Protein AF-A0A7R8W5M5-F1 (afdb_monomer_lite)

Structure (mmCIF, N/CA/C/O backbone):
data_AF-A0A7R8W5M5-F1
#
_entry.id   AF-A0A7R8W5M5-F1
#
loop_
_atom_site.group_PDB
_atom_site.id
_atom_site.type_symbol
_atom_site.label_atom_id
_atom_site.label_alt_id
_atom_site.label_comp_id
_atom_site.label_asym_id
_atom_site.label_entity_id
_atom_site.label_seq_id
_atom_site.pdbx_PDB_ins_code
_atom_site.Cartn_x
_atom_site.Cartn_y
_atom_site.Cartn_z
_atom_site.occupancy
_atom_site.B_iso_or_equiv
_atom_site.auth_seq_id
_atom_site.auth_comp_id
_atom_site.auth_asym_id
_atom_site.auth_atom_id
_atom_site.pdbx_PDB_model_num
ATOM 1 N N . MET A 1 1 ? 7.226 -3.556 1.618 1.00 80.69 1 MET A N 1
ATOM 2 C CA . MET A 1 1 ? 8.377 -2.877 0.998 1.00 80.69 1 MET A CA 1
ATOM 3 C C . MET A 1 1 ? 9.351 -3.925 0.494 1.00 80.69 1 MET A C 1
ATOM 5 O O . MET A 1 1 ? 9.613 -4.889 1.215 1.00 80.69 1 MET A O 1
ATOM 9 N N . PHE A 1 2 ? 9.824 -3.774 -0.739 1.00 92.25 2 PHE A N 1
ATOM 10 C CA . PHE A 1 2 ? 10.950 -4.561 -1.235 1.00 92.25 2 PHE A CA 1
ATOM 11 C C . PHE A 1 2 ? 12.232 -4.121 -0.520 1.00 92.25 2 PHE A C 1
ATOM 13 O O . PHE A 1 2 ? 12.292 -3.023 0.024 1.00 92.25 2 PHE A O 1
ATOM 20 N N . ARG A 1 3 ? 13.241 -4.995 -0.450 1.00 93.62 3 ARG A N 1
ATOM 21 C CA . ARG A 1 3 ? 14.534 -4.632 0.161 1.00 93.62 3 ARG A CA 1
ATOM 22 C C . ARG A 1 3 ? 15.415 -3.811 -0.774 1.00 93.62 3 ARG A C 1
ATOM 24 O O . ARG A 1 3 ? 16.322 -3.143 -0.298 1.00 93.62 3 ARG A O 1
ATOM 31 N N . LYS A 1 4 ? 15.179 -3.940 -2.074 1.00 96.25 4 LYS A N 1
ATOM 32 C CA . LYS A 1 4 ? 15.939 -3.334 -3.155 1.00 96.25 4 LYS A CA 1
ATOM 33 C C . LYS A 1 4 ? 14.977 -2.607 -4.083 1.00 96.25 4 LYS A C 1
ATOM 35 O O . LYS A 1 4 ? 13.843 -3.064 -4.252 1.00 96.25 4 LYS A O 1
ATOM 40 N N . GLU A 1 5 ? 15.423 -1.505 -4.665 1.00 95.38 5 GLU A N 1
ATOM 41 C CA . GLU A 1 5 ? 14.604 -0.696 -5.572 1.00 95.38 5 GLU A CA 1
ATOM 42 C C . GLU A 1 5 ? 14.387 -1.408 -6.911 1.00 95.38 5 GLU A C 1
ATOM 44 O O . GLU A 1 5 ? 13.287 -1.368 -7.461 1.00 95.38 5 GLU A O 1
ATOM 49 N N . GLU A 1 6 ? 15.375 -2.175 -7.379 1.00 97.19 6 GLU A N 1
ATOM 50 C CA . GLU A 1 6 ? 15.286 -2.923 -8.637 1.00 97.19 6 GLU A CA 1
ATOM 51 C C . GLU A 1 6 ? 14.196 -4.004 -8.586 1.00 97.19 6 GLU A C 1
ATOM 53 O O . GLU A 1 6 ? 13.511 -4.258 -9.577 1.00 97.19 6 GLU A O 1
ATOM 58 N N . ASP A 1 7 ? 13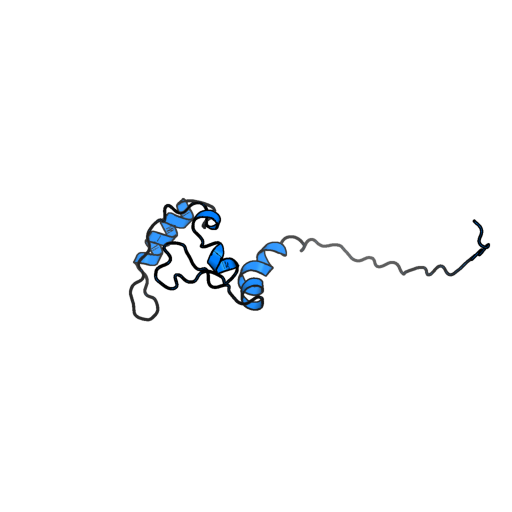.993 -4.619 -7.414 1.00 97.50 7 ASP A N 1
ATOM 59 C CA . ASP A 1 7 ? 12.919 -5.596 -7.206 1.00 97.50 7 ASP A CA 1
ATOM 60 C C . ASP A 1 7 ? 11.535 -4.931 -7.323 1.00 97.50 7 ASP A C 1
ATOM 62 O O . ASP A 1 7 ? 10.596 -5.545 -7.834 1.00 97.50 7 ASP A O 1
ATOM 66 N N . ALA A 1 8 ? 11.407 -3.679 -6.864 1.00 96.62 8 ALA A N 1
ATOM 67 C CA . ALA A 1 8 ? 10.166 -2.915 -6.953 1.00 96.62 8 ALA A CA 1
ATOM 68 C C . ALA A 1 8 ? 9.863 -2.502 -8.400 1.00 96.62 8 ALA A C 1
ATOM 70 O O . ALA A 1 8 ? 8.746 -2.720 -8.870 1.00 96.62 8 ALA A O 1
ATOM 71 N N . ASP A 1 9 ? 10.859 -1.984 -9.124 1.00 97.06 9 ASP A N 1
ATOM 72 C CA . ASP A 1 9 ? 10.729 -1.620 -10.541 1.00 97.06 9 ASP A CA 1
ATOM 73 C C . ASP A 1 9 ? 10.349 -2.834 -11.404 1.00 97.06 9 ASP A C 1
ATOM 75 O O . ASP A 1 9 ? 9.395 -2.790 -12.187 1.00 97.06 9 ASP A O 1
ATOM 79 N N . LYS A 1 10 ? 11.022 -3.972 -11.189 1.00 97.25 10 LYS A N 1
ATOM 80 C CA . LYS A 1 10 ? 10.692 -5.225 -11.876 1.00 97.25 10 LYS A CA 1
ATOM 81 C C . LYS A 1 10 ? 9.257 -5.672 -11.591 1.00 97.25 10 LYS A C 1
ATOM 83 O O . LYS A 1 10 ? 8.565 -6.111 -12.508 1.00 97.25 10 LYS A O 1
ATOM 88 N N . ALA A 1 11 ? 8.804 -5.563 -10.340 1.00 97.19 11 ALA A N 1
ATOM 89 C CA . ALA A 1 11 ? 7.446 -5.937 -9.962 1.00 97.19 11 ALA A CA 1
ATOM 90 C C . ALA A 1 11 ? 6.391 -5.042 -10.628 1.00 97.19 11 ALA A C 1
ATOM 92 O O . ALA A 1 11 ? 5.395 -5.563 -11.120 1.00 97.19 11 ALA A O 1
ATOM 93 N N . VAL A 1 12 ? 6.607 -3.724 -10.693 1.00 97.12 12 VAL A N 1
ATOM 94 C CA . VAL A 1 12 ? 5.686 -2.789 -11.367 1.00 97.12 12 VAL A CA 1
ATOM 95 C C . VAL A 1 12 ? 5.548 -3.127 -12.853 1.00 97.12 12 VAL A C 1
ATOM 97 O O . VAL A 1 12 ? 4.430 -3.216 -13.365 1.00 97.12 12 VAL A O 1
ATOM 100 N N . LYS A 1 13 ? 6.668 -3.381 -13.539 1.00 96.75 13 LYS A N 1
ATOM 101 C CA . LYS A 1 13 ? 6.673 -3.756 -14.962 1.00 96.75 13 LYS A CA 1
ATOM 102 C C . LYS A 1 13 ? 5.955 -5.084 -15.221 1.00 96.75 13 LYS A C 1
ATOM 104 O O . LYS A 1 13 ? 5.209 -5.189 -16.190 1.00 96.75 13 LYS A O 1
ATOM 109 N N . ASP A 1 14 ? 6.151 -6.085 -14.362 1.00 97.06 14 ASP A N 1
ATOM 110 C CA . ASP A 1 14 ? 5.466 -7.381 -14.484 1.00 97.06 14 ASP A CA 1
ATOM 111 C C . ASP A 1 14 ? 3.959 -7.258 -14.210 1.00 97.06 14 ASP A C 1
ATOM 113 O O . ASP A 1 14 ? 3.137 -7.754 -14.977 1.00 97.06 14 ASP A O 1
ATOM 117 N N . LEU A 1 15 ? 3.579 -6.562 -13.134 1.00 97.19 15 LEU A N 1
ATOM 118 C CA . LEU A 1 15 ? 2.190 -6.481 -12.683 1.00 97.19 15 LEU A CA 1
ATOM 119 C C . LEU A 1 15 ? 1.285 -5.724 -13.653 1.00 97.19 15 LEU A C 1
ATOM 121 O O . LEU A 1 15 ? 0.154 -6.156 -13.855 1.00 97.19 15 LEU A O 1
ATOM 125 N N . ASN A 1 16 ? 1.777 -4.664 -14.299 1.00 96.88 16 ASN A N 1
ATOM 126 C CA . ASN A 1 16 ? 0.985 -3.904 -15.274 1.00 96.88 16 ASN A CA 1
ATOM 127 C C . ASN A 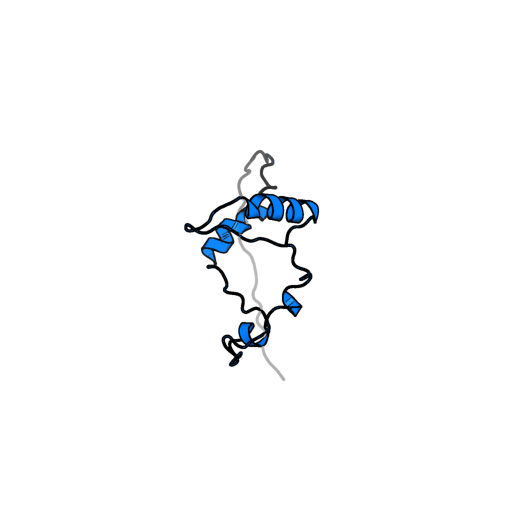1 16 ? 0.621 -4.706 -16.540 1.00 96.88 16 ASN A C 1
ATOM 129 O O . ASN A 1 16 ? -0.243 -4.286 -17.302 1.00 96.88 16 ASN A O 1
ATOM 133 N N . ASN A 1 17 ? 1.229 -5.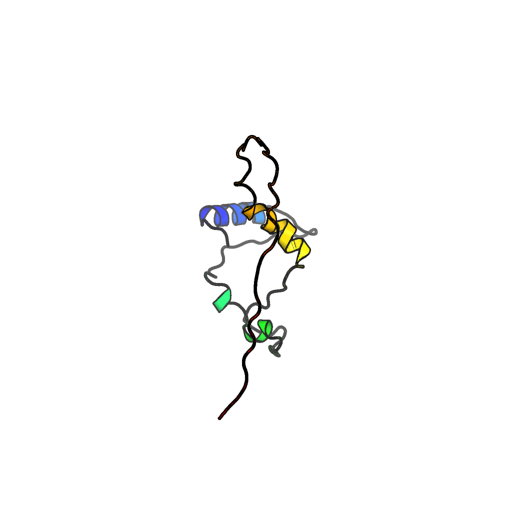878 -16.751 1.00 95.69 17 ASN A N 1
ATOM 134 C CA . ASN A 1 17 ? 0.900 -6.789 -17.851 1.00 95.69 17 ASN A CA 1
ATOM 135 C C . ASN A 1 17 ? 0.013 -7.970 -17.408 1.00 95.69 17 ASN A C 1
ATOM 137 O O . ASN A 1 17 ? -0.161 -8.937 -18.152 1.00 95.69 17 ASN A O 1
ATOM 141 N N . ARG A 1 18 ? -0.532 -7.936 -16.183 1.00 97.50 18 ARG A N 1
ATOM 142 C CA . ARG A 1 18 ? -1.259 -9.057 -15.570 1.00 97.50 18 ARG A CA 1
ATOM 143 C C . ARG A 1 18 ? -2.709 -8.712 -15.251 1.00 97.50 18 ARG A C 1
ATOM 145 O O . ARG A 1 18 ? -3.103 -7.558 -15.112 1.00 97.50 18 ARG A O 1
ATOM 152 N N . TRP A 1 19 ? -3.502 -9.767 -15.102 1.00 97.12 19 TRP A N 1
ATOM 153 C CA . TRP A 1 19 ? -4.921 -9.704 -14.771 1.00 97.12 19 TRP A CA 1
ATOM 154 C C . TRP A 1 19 ? -5.178 -10.351 -13.412 1.00 97.12 19 TRP A C 1
ATOM 156 O O . TRP A 1 19 ? -4.543 -11.345 -13.053 1.00 97.12 19 TRP A O 1
ATOM 166 N N . PHE A 1 20 ? -6.129 -9.804 -12.661 1.00 96.62 20 PHE A N 1
ATOM 167 C CA . PHE A 1 20 ? -6.561 -10.333 -11.373 1.00 96.62 20 PHE A CA 1
ATOM 168 C C . PHE A 1 20 ? -8.075 -10.167 -11.215 1.00 96.62 20 PHE A C 1
ATOM 170 O O . PHE A 1 20 ? -8.608 -9.073 -11.380 1.00 96.62 20 PHE A O 1
ATOM 177 N N . GLY A 1 21 ? -8.786 -11.262 -10.925 1.00 96.12 21 GLY A N 1
ATOM 178 C CA . GLY A 1 21 ? -10.245 -11.231 -10.747 1.00 96.12 21 GLY A CA 1
ATOM 179 C C . GLY A 1 21 ? -11.011 -10.706 -11.970 1.00 96.12 21 GLY A C 1
ATOM 180 O O . GLY A 1 21 ? -11.996 -9.994 -11.809 1.00 96.12 21 GLY A O 1
ATOM 181 N N . GLY A 1 22 ? -10.524 -10.991 -13.184 1.00 96.38 22 GLY A N 1
ATOM 182 C CA . GLY A 1 22 ? -11.128 -10.518 -14.437 1.00 96.38 22 GLY A CA 1
ATOM 183 C C . GLY A 1 22 ? -10.878 -9.041 -14.765 1.00 96.38 22 GLY A C 1
ATOM 184 O O . GLY A 1 22 ? -11.466 -8.527 -15.711 1.00 96.38 22 GLY A O 1
ATOM 185 N N . ARG A 1 23 ? -10.014 -8.346 -14.013 1.00 97.44 23 ARG A N 1
ATOM 186 C CA . ARG A 1 23 ? -9.660 -6.934 -14.236 1.00 97.44 23 ARG A CA 1
ATOM 187 C C . ARG A 1 23 ? -8.146 -6.783 -14.446 1.00 97.44 23 ARG A C 1
ATOM 189 O O . ARG A 1 23 ? -7.391 -7.553 -13.845 1.00 97.44 23 ARG A O 1
ATOM 196 N N . PRO A 1 24 ? -7.686 -5.823 -15.268 1.00 97.00 24 PRO A N 1
ATOM 197 C CA . PRO A 1 24 ? -6.262 -5.524 -15.385 1.00 97.00 24 PRO A CA 1
ATOM 198 C C . PRO A 1 24 ? -5.724 -4.968 -14.060 1.00 97.00 24 PRO A C 1
ATOM 200 O O . PRO A 1 24 ? -6.438 -4.278 -13.326 1.00 97.00 24 PRO A O 1
ATOM 203 N N . VAL A 1 25 ? -4.472 -5.292 -13.747 1.00 97.69 25 VAL A N 1
ATOM 204 C CA . VAL A 1 25 ? -3.777 -4.789 -12.558 1.00 97.69 25 VAL A CA 1
ATOM 205 C C . VAL A 1 25 ? -3.069 -3.479 -12.901 1.00 97.69 25 VAL A C 1
ATOM 207 O O . VAL A 1 25 ? -2.372 -3.404 -13.905 1.00 97.69 25 VAL A O 1
ATOM 210 N N . TYR A 1 26 ? -3.219 -2.472 -12.037 1.00 96.81 26 TYR A N 1
ATOM 211 C CA . TYR A 1 26 ? -2.492 -1.203 -12.120 1.00 96.81 26 TYR A CA 1
ATOM 212 C C . TYR A 1 26 ? -1.498 -1.116 -10.963 1.00 96.81 26 TYR A C 1
ATOM 214 O O . TYR A 1 26 ? -1.886 -1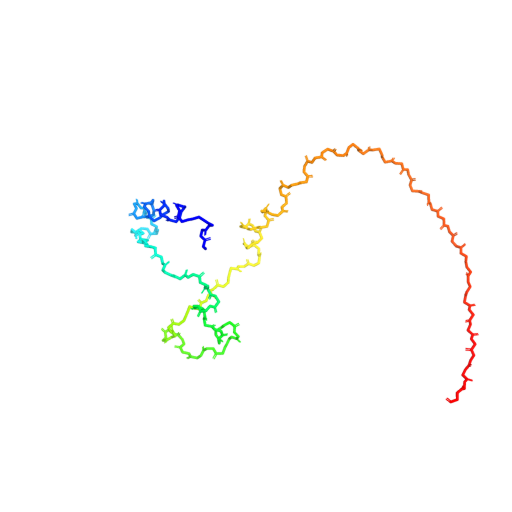.239 -9.799 1.00 96.81 26 TYR A O 1
ATOM 222 N N . ALA A 1 27 ? -0.221 -0.930 -11.280 1.00 97.38 27 ALA A N 1
ATOM 223 C CA . ALA A 1 27 ? 0.864 -0.819 -10.317 1.00 97.38 27 ALA A CA 1
ATOM 224 C C . ALA A 1 27 ? 1.745 0.398 -10.627 1.00 97.38 27 ALA A C 1
ATOM 226 O O . ALA A 1 27 ? 2.093 0.648 -11.780 1.00 97.38 27 ALA A O 1
ATOM 227 N N . GLU A 1 28 ? 2.152 1.114 -9.582 1.00 97.19 28 GLU A N 1
ATOM 228 C CA . GLU A 1 28 ? 3.067 2.256 -9.645 1.00 97.19 28 GLU A CA 1
ATOM 229 C C . GLU A 1 28 ? 4.036 2.238 -8.454 1.00 97.19 28 GLU A C 1
ATOM 231 O O . GLU A 1 28 ? 3.825 1.523 -7.467 1.00 97.19 28 GLU A O 1
ATOM 236 N N . LEU A 1 29 ? 5.118 3.015 -8.546 1.00 96.94 29 LEU A N 1
ATOM 237 C CA . LEU A 1 29 ? 6.049 3.196 -7.436 1.00 96.94 29 LEU A CA 1
ATOM 238 C C . LEU A 1 29 ? 5.469 4.197 -6.434 1.00 96.94 29 LEU A C 1
ATOM 240 O O . LEU A 1 29 ? 5.080 5.303 -6.797 1.00 96.94 29 LEU A O 1
ATOM 244 N N . SER A 1 30 ? 5.437 3.810 -5.160 1.00 95.06 30 SER A N 1
ATOM 245 C CA . SER A 1 30 ? 4.919 4.656 -4.085 1.00 95.06 30 SER A CA 1
ATOM 246 C C . SER A 1 30 ? 6.053 5.409 -3.383 1.00 95.06 30 SER A C 1
ATOM 248 O O . SER A 1 30 ? 7.056 4.779 -3.039 1.00 95.06 30 SER A O 1
ATOM 250 N N . PRO A 1 31 ? 5.888 6.713 -3.082 1.00 94.75 31 PRO A N 1
ATOM 251 C CA . PRO A 1 31 ? 6.863 7.480 -2.308 1.00 94.75 31 PRO A CA 1
ATOM 252 C C . PRO A 1 31 ? 6.843 7.140 -0.808 1.00 94.75 31 PRO A C 1
ATOM 254 O O . PRO A 1 31 ? 7.630 7.694 -0.045 1.00 94.75 31 PRO A O 1
ATOM 257 N N . VAL A 1 32 ? 5.935 6.269 -0.348 1.00 94.69 32 VAL A N 1
ATOM 258 C CA . VAL A 1 32 ? 5.815 5.910 1.071 1.00 94.69 32 VAL A CA 1
ATOM 259 C C . VAL A 1 32 ? 7.048 5.125 1.522 1.00 94.69 32 VAL A C 1
ATOM 261 O O . VAL A 1 32 ? 7.243 3.968 1.146 1.00 94.69 32 VAL A O 1
ATOM 264 N N . THR A 1 33 ? 7.854 5.749 2.379 1.00 92.44 33 THR A N 1
ATOM 265 C CA . THR A 1 33 ? 9.076 5.164 2.949 1.00 92.44 33 THR A CA 1
ATOM 266 C C . THR A 1 33 ? 8.848 4.522 4.321 1.00 92.44 33 THR A C 1
ATOM 268 O O . THR A 1 33 ? 9.408 3.459 4.587 1.00 92.44 33 THR A O 1
ATOM 271 N N . ASP A 1 34 ? 7.995 5.105 5.176 1.00 92.56 34 ASP A N 1
ATOM 272 C CA . ASP A 1 34 ? 7.644 4.558 6.496 1.00 92.56 34 ASP A CA 1
ATOM 273 C C . ASP A 1 34 ? 6.123 4.400 6.675 1.00 92.56 34 ASP A C 1
ATOM 275 O O . ASP A 1 34 ? 5.355 5.362 6.710 1.00 92.56 34 ASP A O 1
ATOM 279 N N . PHE A 1 35 ? 5.677 3.154 6.859 1.00 90.88 35 PHE A N 1
ATOM 280 C CA . PHE A 1 35 ? 4.272 2.848 7.136 1.00 90.88 35 PHE A CA 1
ATOM 281 C C . PHE A 1 35 ? 3.806 3.366 8.498 1.00 90.88 35 PHE A C 1
ATOM 283 O O . PHE A 1 35 ? 2.621 3.641 8.650 1.00 90.88 35 PHE A O 1
ATOM 290 N N . ARG A 1 36 ? 4.695 3.524 9.484 1.00 89.88 36 ARG A N 1
ATOM 291 C CA . ARG A 1 36 ? 4.324 4.012 10.824 1.00 89.88 36 ARG A CA 1
ATOM 292 C C . ARG A 1 36 ? 3.840 5.458 10.800 1.00 89.88 36 ARG A C 1
ATOM 294 O O . ARG A 1 36 ? 3.038 5.846 11.645 1.00 89.88 36 ARG A O 1
ATOM 301 N N . GLU A 1 37 ? 4.328 6.248 9.849 1.00 91.88 37 GLU A N 1
ATOM 302 C CA . GLU A 1 37 ? 3.909 7.641 9.670 1.00 91.88 37 GLU A CA 1
ATOM 303 C C . GLU A 1 37 ? 2.689 7.760 8.754 1.00 91.88 37 GLU A C 1
ATOM 305 O O . GLU A 1 37 ? 1.864 8.650 8.937 1.00 91.88 37 GLU A O 1
ATOM 310 N N .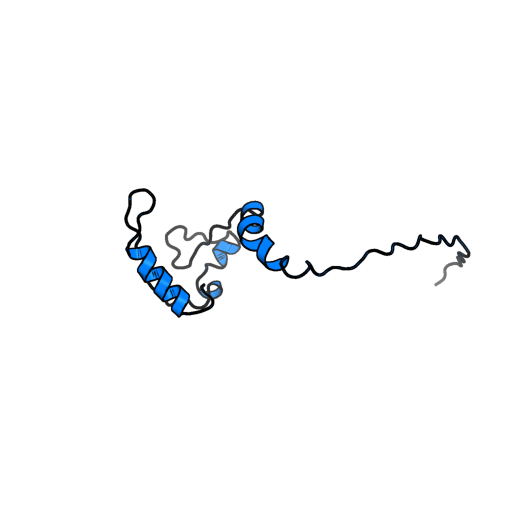 ALA A 1 38 ? 2.534 6.828 7.813 1.00 92.69 38 ALA A N 1
ATOM 311 C CA . ALA A 1 38 ? 1.432 6.835 6.858 1.00 92.69 38 ALA A CA 1
ATOM 312 C C . ALA A 1 38 ? 0.156 6.114 7.359 1.00 92.69 38 ALA A C 1
ATOM 314 O O . ALA A 1 38 ? -0.918 6.275 6.772 1.00 92.69 38 ALA A O 1
ATOM 315 N N . CYS A 1 39 ? 0.244 5.319 8.432 1.00 94.69 39 CYS A N 1
ATOM 316 C CA . CYS A 1 39 ? -0.898 4.618 9.032 1.00 94.69 39 CYS A CA 1
ATOM 317 C C . CYS A 1 39 ? -1.605 5.450 10.109 1.00 94.69 39 CYS A C 1
ATOM 319 O O . CYS A 1 39 ? -0.999 6.234 10.840 1.00 94.69 39 CYS A O 1
ATOM 321 N N . CYS A 1 40 ? -2.919 5.253 10.235 1.00 95.69 40 CYS A N 1
ATOM 322 C CA . CYS A 1 40 ? -3.715 5.946 11.241 1.00 95.69 40 CYS A CA 1
ATOM 323 C C . CYS A 1 40 ? -3.511 5.311 12.623 1.00 95.69 40 CYS A C 1
ATOM 325 O O . CYS A 1 40 ? -4.065 4.249 12.909 1.00 95.69 40 CYS A O 1
ATOM 327 N N . ARG A 1 41 ? -2.800 5.994 13.525 1.00 93.62 41 ARG A N 1
ATOM 328 C CA . ARG A 1 41 ? -2.593 5.509 14.905 1.00 93.62 41 ARG A CA 1
ATOM 329 C C . ARG A 1 41 ? -3.902 5.338 15.684 1.00 93.62 41 ARG A C 1
ATOM 331 O O . ARG A 1 41 ? -4.046 4.391 16.445 1.00 93.62 41 ARG A O 1
ATOM 338 N N . GLN A 1 42 ? -4.880 6.221 15.467 1.00 93.75 42 GLN A N 1
ATOM 339 C CA . GLN A 1 42 ? -6.200 6.109 16.105 1.00 93.75 42 GLN A CA 1
ATOM 340 C C . GLN A 1 42 ? -6.946 4.855 15.640 1.00 93.75 42 GLN A C 1
ATOM 342 O O . GLN A 1 42 ? -7.664 4.242 16.420 1.00 93.75 42 GLN A O 1
ATOM 347 N N . TYR A 1 43 ? -6.774 4.446 14.380 1.00 93.62 43 TYR A N 1
ATOM 348 C CA . TYR A 1 43 ? -7.394 3.223 13.874 1.00 93.62 43 TYR A CA 1
ATOM 349 C C . TYR A 1 43 ? -6.749 1.973 14.472 1.00 93.62 43 TYR A C 1
ATOM 351 O O . TYR A 1 43 ? -7.459 1.031 14.806 1.00 93.62 43 TYR A O 1
ATOM 359 N N . GLU A 1 44 ? -5.428 1.977 14.674 1.00 89.38 44 GLU A N 1
ATOM 360 C CA . GLU A 1 44 ? -4.725 0.879 15.356 1.00 89.38 44 GLU A CA 1
ATOM 361 C C . GLU A 1 44 ? -5.250 0.641 16.782 1.00 89.38 44 GLU A C 1
ATOM 363 O O . GLU A 1 44 ? -5.282 -0.502 17.237 1.00 89.38 44 GLU A O 1
ATOM 368 N N . LEU A 1 45 ? -5.703 1.702 17.458 1.00 91.00 45 LEU A N 1
ATOM 369 C CA . LEU A 1 45 ? -6.323 1.646 18.787 1.00 91.00 45 LEU A CA 1
ATOM 370 C C . LEU A 1 45 ? -7.847 1.419 18.752 1.00 91.00 45 LEU A C 1
ATOM 372 O O . LEU A 1 45 ? -8.456 1.228 19.799 1.00 91.00 45 LEU A O 1
ATOM 376 N N . GLY A 1 46 ? -8.469 1.409 17.568 1.00 91.06 46 GLY A N 1
ATOM 377 C CA . GLY A 1 46 ? -9.919 1.246 17.406 1.00 91.06 46 GLY A CA 1
ATOM 378 C C . GLY A 1 46 ? -10.746 2.513 17.657 1.00 91.06 46 GLY A C 1
ATOM 379 O O . GLY A 1 46 ? -11.963 2.435 17.777 1.00 91.06 46 GLY A O 1
ATOM 380 N N . GLU A 1 47 ? -10.107 3.680 17.707 1.00 95.25 47 GLU A N 1
ATOM 381 C CA . GLU A 1 47 ? -10.719 4.962 18.085 1.00 95.25 47 GLU A CA 1
ATOM 382 C C . GLU A 1 47 ? -10.939 5.906 16.891 1.00 95.25 47 GLU A C 1
ATOM 384 O O . GLU A 1 47 ? -11.506 6.989 17.037 1.00 95.25 47 GLU A O 1
ATOM 389 N N . CYS A 1 48 ? -10.495 5.531 15.684 1.00 95.94 48 CYS A N 1
ATOM 390 C CA . CYS A 1 48 ? -10.705 6.372 14.507 1.00 95.94 48 CYS A CA 1
ATOM 391 C C . CYS A 1 48 ? -12.183 6.376 14.089 1.00 95.94 48 CYS A C 1
ATOM 393 O O . CYS A 1 48 ? -12.695 5.409 13.528 1.00 95.94 48 CYS A O 1
ATOM 395 N N . ASN A 1 49 ? -12.846 7.512 14.290 1.00 95.56 49 ASN A N 1
ATOM 396 C CA . ASN A 1 49 ? -14.245 7.744 13.924 1.00 95.56 49 ASN A CA 1
ATOM 397 C C . ASN A 1 49 ? -14.434 8.339 12.516 1.00 95.56 49 ASN A C 1
ATOM 399 O O . ASN A 1 49 ? -15.563 8.554 12.085 1.00 95.56 49 ASN A O 1
ATOM 403 N N . ARG A 1 50 ? -13.345 8.604 11.779 1.00 94.50 50 ARG A N 1
ATOM 404 C CA . ARG A 1 50 ? -13.401 9.231 10.444 1.00 94.50 50 ARG A CA 1
ATOM 405 C C . ARG A 1 50 ? -13.833 8.270 9.336 1.00 94.50 50 ARG A C 1
ATOM 407 O O . ARG A 1 50 ? -14.155 8.718 8.240 1.00 94.50 50 ARG A O 1
ATOM 414 N N . GLY A 1 51 ? -13.840 6.962 9.598 1.00 90.31 51 GLY A N 1
ATOM 415 C CA . GLY A 1 51 ? -14.250 5.951 8.623 1.00 90.31 51 GLY A CA 1
ATOM 416 C C . GLY A 1 51 ? -13.502 6.097 7.293 1.00 90.31 51 GLY A C 1
ATOM 417 O O . GLY A 1 51 ? -12.278 6.216 7.277 1.00 90.31 51 GLY A O 1
ATOM 418 N N . GLY A 1 52 ? -14.247 6.124 6.184 1.00 92.06 52 GLY A N 1
ATOM 419 C CA . GLY A 1 52 ? -13.701 6.306 4.833 1.00 92.06 52 GLY A CA 1
ATOM 420 C C . GLY A 1 52 ? -13.145 7.703 4.531 1.00 92.06 52 GLY A C 1
ATOM 421 O O . GLY A 1 52 ? -12.529 7.884 3.489 1.00 92.06 52 GLY A O 1
ATOM 422 N N . PHE A 1 53 ? -13.325 8.676 5.428 1.00 95.56 53 PHE A N 1
ATOM 423 C CA . PHE A 1 53 ? -12.793 10.037 5.287 1.00 95.56 53 PHE A CA 1
ATOM 424 C C . PHE A 1 53 ? -11.429 10.216 5.971 1.00 95.56 53 PHE A C 1
ATOM 426 O O . PHE A 1 53 ? -10.906 11.327 6.060 1.00 95.56 53 PHE A O 1
ATOM 433 N N . CYS A 1 54 ? -10.846 9.143 6.515 1.00 96.31 54 CYS A N 1
ATOM 434 C CA . CYS A 1 54 ? -9.492 9.191 7.046 1.00 96.31 54 CYS A CA 1
ATOM 435 C C . CYS A 1 54 ? -8.474 9.170 5.898 1.00 96.31 54 CYS A C 1
ATOM 437 O O . CYS A 1 54 ? -8.431 8.220 5.124 1.00 96.31 54 CYS A O 1
ATOM 439 N N . ASN A 1 55 ? -7.609 10.184 5.830 1.00 94.50 55 ASN A N 1
ATOM 440 C CA . ASN A 1 55 ? -6.532 10.256 4.831 1.00 94.50 55 ASN A CA 1
ATOM 441 C C . ASN A 1 55 ? -5.316 9.374 5.173 1.00 94.50 55 ASN A C 1
ATOM 443 O O . ASN A 1 55 ? -4.352 9.330 4.415 1.00 94.50 55 ASN A O 1
ATOM 447 N N . PHE A 1 56 ? -5.337 8.703 6.326 1.00 95.31 56 PHE A N 1
ATOM 448 C CA . PHE A 1 56 ? -4.283 7.789 6.756 1.00 95.31 56 PHE A CA 1
ATOM 449 C C . PHE A 1 56 ? -4.701 6.340 6.509 1.00 95.31 56 PHE A C 1
ATOM 451 O O . PHE A 1 56 ? -5.878 5.991 6.600 1.00 95.31 56 PHE A O 1
ATOM 458 N N . MET A 1 57 ? -3.730 5.467 6.248 1.00 94.81 57 MET A N 1
ATOM 459 C CA . MET A 1 57 ? -4.017 4.067 5.937 1.00 94.81 57 MET A CA 1
ATOM 460 C C . MET A 1 57 ? -4.572 3.308 7.150 1.00 94.81 57 MET A C 1
ATOM 462 O O . MET A 1 57 ? -3.989 3.320 8.236 1.00 94.81 57 MET A O 1
ATOM 466 N N . HIS A 1 58 ? -5.680 2.597 6.940 1.00 95.25 58 HIS A N 1
ATOM 467 C CA . HIS A 1 58 ? -6.280 1.663 7.894 1.00 95.25 58 HIS A CA 1
ATOM 468 C C . HIS A 1 58 ? -5.901 0.229 7.500 1.00 95.25 58 HIS A C 1
ATOM 470 O O . HIS A 1 58 ? -6.478 -0.351 6.579 1.00 95.25 58 HIS A O 1
ATOM 476 N N . LEU A 1 59 ? -4.891 -0.348 8.157 1.00 92.12 59 LEU A N 1
ATOM 477 C CA . LEU A 1 59 ? -4.388 -1.679 7.810 1.00 92.12 59 LEU A CA 1
ATOM 478 C C . LEU A 1 59 ? -5.312 -2.788 8.330 1.00 92.12 59 LEU A C 1
ATOM 480 O O . LEU A 1 59 ? -5.590 -2.870 9.523 1.00 92.12 59 LEU A O 1
ATOM 484 N N . LYS A 1 60 ? -5.712 -3.710 7.446 1.00 92.00 60 LYS A N 1
ATOM 485 C CA . LYS A 1 60 ? -6.433 -4.935 7.818 1.00 92.00 60 LYS A CA 1
ATOM 486 C C . LYS A 1 60 ? -5.434 -6.059 8.136 1.00 92.00 60 LYS A C 1
ATOM 488 O O . LYS A 1 60 ? -4.796 -6.568 7.210 1.00 92.00 60 LYS A O 1
ATOM 493 N N . PRO A 1 61 ? -5.271 -6.477 9.406 1.00 90.06 61 PRO A N 1
ATOM 494 C CA . PRO A 1 61 ? -4.335 -7.539 9.749 1.00 90.06 61 PRO A CA 1
ATOM 495 C C . PRO A 1 61 ? -4.800 -8.891 9.190 1.00 90.06 61 PRO A C 1
ATOM 497 O O . PRO A 1 61 ? -5.984 -9.224 9.207 1.00 90.06 61 PRO A O 1
ATOM 500 N N . ILE A 1 62 ? -3.845 -9.693 8.721 1.00 93.31 62 ILE A N 1
ATOM 501 C CA . ILE A 1 62 ? -4.076 -11.097 8.353 1.00 93.31 62 ILE A CA 1
ATOM 502 C C . ILE A 1 62 ? -4.188 -11.984 9.601 1.00 93.31 62 ILE A C 1
ATOM 504 O O . ILE A 1 62 ? -3.677 -11.636 10.671 1.00 93.31 62 ILE A O 1
ATOM 508 N N . SER A 1 63 ? -4.796 -13.166 9.460 1.00 94.62 63 SER A N 1
ATOM 509 C CA . SER A 1 63 ? -4.875 -14.139 10.555 1.00 94.62 63 SER A CA 1
ATOM 510 C C . SER A 1 63 ? -3.480 -14.580 11.023 1.00 94.62 63 SER A C 1
ATOM 512 O O . SER A 1 63 ? -2.506 -14.597 10.260 1.00 94.62 63 SER A O 1
ATOM 514 N N . ARG A 1 64 ? -3.366 -14.954 12.305 1.00 91.75 64 ARG A N 1
ATOM 515 C CA . ARG A 1 64 ? -2.096 -15.424 12.892 1.00 91.75 64 ARG A CA 1
ATOM 516 C C . ARG A 1 64 ? -1.539 -16.654 12.171 1.00 91.75 64 ARG A C 1
ATOM 518 O O . ARG A 1 64 ? -0.324 -16.778 12.029 1.00 91.75 64 ARG A O 1
ATOM 525 N N . GLU A 1 65 ? -2.420 -17.533 11.712 1.00 93.81 65 GLU A N 1
ATOM 526 C CA . GLU A 1 65 ? -2.072 -18.755 10.985 1.00 93.81 65 GLU A CA 1
ATOM 527 C C . GLU A 1 65 ? -1.484 -18.435 9.612 1.00 93.81 65 GLU A C 1
ATOM 529 O O . GLU A 1 65 ? -0.347 -18.823 9.341 1.00 93.81 65 GLU A O 1
ATOM 534 N N . LEU A 1 66 ? -2.173 -17.608 8.816 1.00 92.75 66 LEU A N 1
ATOM 535 C CA . LEU A 1 66 ? -1.687 -17.171 7.506 1.00 92.75 66 LEU A CA 1
ATOM 536 C C . LEU A 1 66 ? -0.356 -16.416 7.628 1.00 92.75 66 LEU A C 1
ATOM 538 O O . LEU A 1 66 ? 0.569 -16.617 6.841 1.00 92.75 66 LEU A O 1
ATOM 542 N N . ARG A 1 67 ? -0.201 -15.591 8.673 1.00 91.69 67 ARG A N 1
ATOM 543 C CA . ARG A 1 67 ? 1.074 -14.917 8.960 1.00 91.69 67 ARG A CA 1
ATOM 544 C C . ARG A 1 67 ? 2.206 -15.915 9.215 1.00 91.69 67 ARG A C 1
ATOM 546 O O . ARG A 1 67 ? 3.328 -15.699 8.750 1.00 91.69 67 ARG A O 1
ATOM 553 N N . ARG A 1 68 ? 1.938 -16.994 9.957 1.00 90.88 68 ARG A N 1
ATOM 554 C CA . ARG A 1 68 ? 2.921 -18.051 10.234 1.00 90.88 68 ARG A CA 1
ATOM 555 C C . ARG A 1 68 ? 3.291 -18.814 8.964 1.00 90.88 68 ARG A C 1
ATOM 557 O O . ARG A 1 68 ? 4.462 -19.136 8.792 1.00 90.88 68 ARG A O 1
ATOM 564 N N . GLU A 1 69 ? 2.348 -19.060 8.068 1.00 91.50 69 GLU A N 1
ATOM 565 C CA . GLU A 1 69 ? 2.620 -19.729 6.792 1.00 91.50 69 GLU A CA 1
ATOM 566 C C . GLU A 1 69 ? 3.479 -18.866 5.859 1.00 91.50 69 GLU A C 1
ATOM 568 O O . GLU A 1 69 ? 4.525 -19.321 5.393 1.00 91.50 69 GLU A O 1
ATOM 573 N N . LEU A 1 70 ? 3.109 -17.595 5.668 1.00 89.50 70 LEU A N 1
ATOM 574 C CA . LEU A 1 70 ? 3.797 -16.672 4.754 1.00 89.50 70 LEU A CA 1
ATOM 575 C C . LEU A 1 70 ? 5.196 -16.243 5.235 1.00 89.50 70 LEU A C 1
ATOM 577 O O . LEU A 1 70 ? 6.093 -15.972 4.425 1.00 89.50 70 LEU A O 1
ATOM 581 N N . TYR A 1 71 ? 5.401 -16.139 6.553 1.00 86.00 71 TYR A N 1
ATOM 582 C CA . TYR A 1 71 ? 6.630 -15.566 7.124 1.00 86.00 71 TYR A CA 1
ATOM 583 C C . TYR A 1 71 ? 7.365 -16.474 8.118 1.00 86.00 71 TYR A C 1
ATOM 585 O O . TYR A 1 71 ? 8.551 -16.254 8.363 1.00 86.00 71 TYR A O 1
ATOM 593 N N . GLY A 1 72 ? 6.730 -17.510 8.669 1.00 75.56 72 GLY A N 1
ATOM 594 C CA . GLY A 1 72 ? 7.317 -18.359 9.715 1.00 75.56 72 GLY A CA 1
ATOM 595 C C . GLY A 1 72 ? 8.476 -19.235 9.237 1.00 75.56 72 GLY A C 1
ATOM 596 O O . GLY A 1 72 ? 9.402 -19.499 10.001 1.00 75.56 72 GLY A O 1
ATOM 597 N N . ARG A 1 73 ? 8.501 -19.618 7.953 1.00 62.16 73 ARG A N 1
ATOM 598 C CA . ARG A 1 73 ? 9.594 -20.426 7.376 1.00 62.16 73 ARG A CA 1
ATOM 599 C C . ARG A 1 73 ? 10.905 -19.654 7.196 1.00 62.16 73 ARG A C 1
ATOM 601 O O . ARG A 1 73 ? 11.970 -20.263 7.199 1.00 62.16 73 ARG A O 1
ATOM 608 N N . ARG A 1 74 ? 10.863 -18.318 7.109 1.00 56.50 74 ARG A N 1
ATOM 609 C CA . ARG A 1 74 ? 12.062 -17.488 6.869 1.00 56.50 74 ARG A CA 1
ATOM 610 C C . ARG A 1 74 ? 13.040 -17.421 8.049 1.00 56.50 74 ARG A C 1
ATOM 612 O O . ARG A 1 74 ? 14.153 -16.950 7.861 1.00 56.50 74 ARG A O 1
ATOM 619 N N . ARG A 1 75 ? 12.665 -17.898 9.244 1.00 53.91 75 ARG A N 1
ATOM 620 C CA . ARG A 1 75 ? 13.545 -17.929 10.433 1.00 53.91 75 ARG A CA 1
ATOM 621 C C . ARG A 1 75 ? 14.128 -19.310 10.772 1.00 53.91 75 ARG A C 1
ATOM 623 O O . ARG A 1 75 ? 14.935 -19.395 11.687 1.00 53.91 75 ARG A O 1
ATOM 630 N N . GLY A 1 76 ? 13.753 -20.376 10.057 1.00 51.56 76 GLY A N 1
ATOM 631 C CA . GLY A 1 76 ? 14.150 -21.757 10.390 1.00 51.56 76 GLY A CA 1
ATOM 632 C C . GLY A 1 76 ? 15.163 -22.418 9.446 1.00 51.56 76 GLY A C 1
ATOM 633 O O . GLY A 1 76 ? 15.550 -23.558 9.679 1.00 51.56 76 GLY A O 1
ATOM 634 N N . GLY A 1 77 ? 15.594 -21.740 8.380 1.00 45.62 77 GLY A N 1
ATOM 635 C CA . GLY A 1 77 ? 16.401 -22.328 7.300 1.00 45.62 77 GLY A CA 1
ATOM 636 C C . GLY A 1 77 ? 17.916 -22.401 7.537 1.00 45.62 77 GLY A C 1
ATOM 637 O O . GLY A 1 77 ? 18.657 -22.473 6.567 1.00 45.62 77 GLY A O 1
ATOM 638 N N . GLY A 1 78 ? 18.388 -22.340 8.788 1.00 47.91 78 GLY A N 1
ATOM 639 C CA . GLY A 1 78 ? 19.822 -22.277 9.128 1.00 47.91 78 GLY A CA 1
ATOM 640 C C . GLY A 1 78 ? 20.306 -23.329 10.132 1.00 47.91 78 GLY A C 1
ATOM 641 O O . GLY A 1 78 ? 21.316 -23.114 10.788 1.00 47.91 78 GLY A O 1
ATOM 642 N N . GLY A 1 79 ? 19.580 -24.438 10.312 1.00 46.25 79 GLY A N 1
ATOM 643 C CA . GLY A 1 79 ? 19.872 -25.433 11.358 1.00 46.25 79 GLY A CA 1
ATOM 644 C C . GLY A 1 79 ? 19.995 -26.879 10.874 1.00 46.25 79 GLY A C 1
ATOM 645 O O . GLY A 1 79 ? 19.840 -27.797 11.671 1.00 46.25 79 GLY A O 1
ATOM 646 N N . GLY A 1 80 ? 20.230 -27.103 9.579 1.00 46.84 80 GLY A N 1
ATOM 647 C CA . GLY A 1 80 ? 20.344 -28.436 8.969 1.00 46.84 80 GLY A CA 1
ATOM 648 C C . GLY A 1 80 ? 21.776 -28.975 8.891 1.00 46.84 80 GLY A C 1
ATOM 649 O O . GLY A 1 80 ? 22.125 -29.625 7.914 1.00 46.84 80 GLY A O 1
ATOM 650 N N . GLY A 1 81 ? 22.634 -28.671 9.869 1.00 46.56 81 GLY A N 1
ATOM 651 C CA . GLY A 1 81 ? 24.034 -29.105 9.902 1.00 46.56 81 GLY A CA 1
ATOM 652 C C . GLY A 1 81 ? 24.269 -30.217 10.923 1.00 46.56 81 GLY A C 1
ATOM 653 O O . GLY A 1 81 ? 24.543 -29.939 12.085 1.00 46.56 81 GLY A O 1
ATOM 654 N N . ARG A 1 82 ? 24.114 -31.470 10.481 1.00 52.38 82 ARG A N 1
ATOM 655 C CA . ARG A 1 82 ? 24.690 -32.726 11.015 1.00 52.38 82 ARG A CA 1
ATOM 656 C C . ARG A 1 82 ? 25.396 -32.618 12.387 1.00 52.38 82 ARG A C 1
ATOM 658 O O . ARG A 1 82 ? 26.599 -32.394 12.451 1.00 52.38 82 ARG A O 1
ATOM 665 N N . ARG A 1 83 ? 24.690 -32.889 13.492 1.00 43.12 83 ARG A N 1
ATOM 666 C CA . ARG A 1 83 ? 25.331 -33.312 14.754 1.00 43.12 83 ARG A CA 1
ATOM 667 C C . ARG A 1 83 ? 25.023 -34.784 14.992 1.00 43.12 83 ARG A C 1
ATOM 669 O O . ARG A 1 83 ? 23.919 -35.139 15.402 1.00 43.12 83 ARG A O 1
ATOM 676 N N . SER A 1 84 ? 26.002 -35.629 14.678 1.00 46.34 84 SER A N 1
ATOM 677 C CA . SER A 1 84 ? 26.047 -37.048 15.028 1.00 46.34 84 SER A CA 1
ATOM 678 C C . SER A 1 84 ? 25.703 -37.229 16.509 1.00 46.34 84 SER A C 1
ATOM 680 O O . SER A 1 84 ? 26.426 -36.774 17.393 1.00 46.34 84 SER A O 1
ATOM 682 N N . ARG A 1 85 ? 24.557 -37.855 16.783 1.00 42.44 85 ARG A N 1
ATOM 683 C CA . ARG A 1 85 ? 24.112 -38.196 18.135 1.00 42.44 85 ARG A CA 1
ATOM 684 C C . ARG A 1 85 ? 24.893 -39.412 18.637 1.00 42.44 85 ARG A C 1
ATOM 686 O O . ARG A 1 85 ? 24.485 -40.534 18.369 1.00 42.44 85 ARG A O 1
ATOM 693 N N . SER A 1 86 ? 25.927 -39.204 19.443 1.00 41.50 86 SER A N 1
ATOM 694 C CA . SER A 1 86 ? 26.320 -40.170 20.476 1.00 41.50 86 SER A CA 1
ATOM 695 C C . SER A 1 86 ? 25.615 -39.776 21.780 1.00 41.50 86 SER A C 1
ATOM 697 O O . SER A 1 86 ? 26.032 -38.885 22.515 1.00 41.50 86 SER A O 1
ATOM 699 N N . ARG A 1 87 ? 24.446 -40.383 22.029 1.00 40.56 87 ARG A N 1
ATOM 700 C CA . ARG A 1 87 ? 23.702 -40.248 23.292 1.00 40.56 87 ARG A CA 1
ATOM 701 C C . ARG A 1 87 ? 24.392 -41.103 24.361 1.00 40.56 87 ARG A C 1
ATOM 703 O O . ARG A 1 87 ? 24.194 -42.312 24.370 1.00 40.56 87 ARG A O 1
ATOM 710 N N . SER A 1 88 ? 25.121 -40.484 25.287 1.00 40.81 88 SER A N 1
ATOM 711 C CA . SER A 1 88 ? 25.514 -41.138 26.547 1.00 40.81 88 SER A CA 1
ATOM 712 C C . SER A 1 88 ? 24.420 -40.946 27.619 1.00 40.81 88 SER A C 1
ATOM 714 O O . SER A 1 88 ? 23.797 -39.878 27.650 1.00 40.81 88 SER A O 1
ATOM 716 N N . PRO A 1 89 ? 24.124 -41.943 28.481 1.00 41.84 89 PRO A N 1
ATOM 717 C CA . PRO A 1 89 ? 22.929 -41.940 29.330 1.00 41.84 89 PRO A CA 1
ATOM 718 C C . PRO A 1 89 ? 23.048 -41.030 30.560 1.00 41.84 89 PRO A C 1
ATOM 720 O O . PRO A 1 89 ? 24.115 -40.860 31.148 1.00 41.84 89 PRO A O 1
ATOM 723 N N . ARG A 1 90 ? 21.901 -40.479 30.973 1.00 43.25 90 ARG A N 1
ATOM 724 C CA . ARG A 1 90 ? 21.718 -39.608 32.143 1.00 43.25 90 ARG A CA 1
ATOM 725 C C . ARG A 1 90 ? 22.104 -40.328 33.443 1.00 43.25 90 ARG A C 1
ATOM 727 O O . ARG A 1 90 ? 21.512 -41.356 33.759 1.00 43.25 90 ARG A O 1
ATOM 734 N N . ARG A 1 91 ? 23.008 -39.748 34.243 1.00 37.88 91 ARG A N 1
ATOM 735 C CA . ARG A 1 91 ? 23.195 -40.136 35.652 1.00 37.88 91 ARG A CA 1
ATOM 736 C C . ARG A 1 91 ? 22.350 -39.243 36.563 1.00 37.88 91 ARG A C 1
ATOM 738 O O . ARG A 1 91 ? 22.565 -38.040 36.663 1.00 37.88 91 ARG A O 1
ATOM 745 N N . ARG A 1 92 ? 21.362 -39.885 37.183 1.00 43.97 92 ARG A N 1
ATOM 746 C CA . ARG A 1 92 ? 20.526 -39.441 38.305 1.00 43.97 92 ARG A CA 1
ATOM 747 C C . ARG A 1 92 ? 21.443 -39.228 39.522 1.00 43.97 92 ARG A C 1
ATOM 749 O O . ARG A 1 92 ? 22.220 -40.127 39.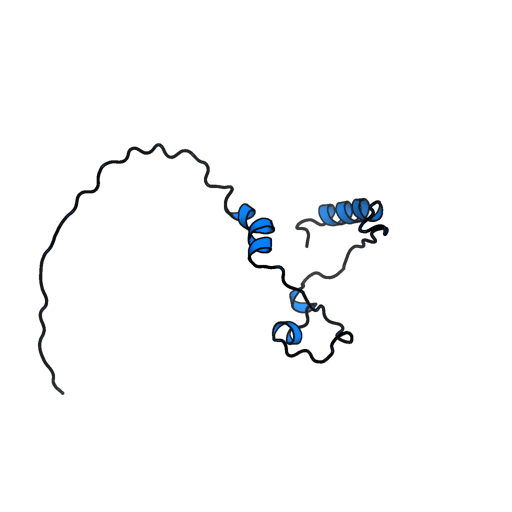829 1.00 43.97 92 ARG A O 1
ATOM 756 N N . ARG A 1 93 ? 21.376 -38.085 40.212 1.00 39.56 93 ARG A N 1
ATOM 757 C CA . ARG A 1 93 ? 21.949 -37.952 41.563 1.00 39.56 93 ARG A CA 1
ATOM 758 C C . ARG A 1 93 ? 20.908 -37.331 42.484 1.00 39.56 93 ARG A C 1
ATOM 760 O O . ARG A 1 93 ? 20.507 -36.187 42.299 1.00 39.56 93 ARG A O 1
ATOM 767 N N . GLU A 1 94 ? 20.434 -38.171 43.391 1.00 38.31 94 GLU A N 1
ATOM 768 C CA . GLU A 1 94 ? 19.480 -37.881 44.450 1.00 38.31 94 GLU A CA 1
ATOM 769 C C . GLU A 1 94 ? 20.119 -37.052 45.578 1.00 38.31 94 GLU A C 1
ATOM 771 O O . GLU A 1 94 ? 21.291 -37.222 45.905 1.00 38.31 94 GLU A O 1
ATOM 776 N N . GLU A 1 95 ? 19.286 -36.159 46.117 1.00 38.66 95 GLU A N 1
ATOM 777 C CA . GLU A 1 95 ? 19.016 -35.929 47.542 1.00 38.66 95 GLU A CA 1
ATOM 778 C C . GLU A 1 95 ? 20.120 -35.438 48.505 1.00 38.66 95 GLU A C 1
ATOM 780 O O . GLU A 1 95 ? 21.105 -36.113 48.792 1.00 38.66 95 GLU A O 1
ATOM 785 N N . GLY A 1 96 ? 19.833 -34.301 49.160 1.00 36.28 96 GLY A N 1
ATOM 786 C CA . GLY A 1 96 ? 20.250 -34.093 50.547 1.00 36.28 96 GLY A CA 1
ATOM 787 C C . GLY A 1 96 ? 20.323 -32.646 51.050 1.00 36.28 96 GLY A C 1
ATOM 788 O O . GLY A 1 96 ? 21.302 -31.969 50.772 1.00 36.28 96 GLY A O 1
ATOM 789 N N . ARG A 1 97 ? 19.408 -32.303 51.987 1.00 40.09 97 ARG A N 1
ATOM 790 C CA . ARG A 1 97 ? 19.673 -31.552 53.252 1.00 40.09 97 ARG A CA 1
ATOM 791 C C . ARG A 1 97 ? 19.901 -30.014 53.164 1.00 40.09 97 ARG A C 1
ATOM 793 O O . ARG A 1 97 ? 20.770 -29.568 52.445 1.00 40.09 97 ARG A O 1
ATOM 800 N N . LYS A 1 98 ? 19.257 -29.107 53.925 1.00 43.34 98 LYS A N 1
ATOM 801 C CA . LYS A 1 98 ? 18.266 -29.129 55.029 1.00 43.34 98 LYS A CA 1
ATOM 802 C C . LYS A 1 98 ? 17.529 -27.777 55.085 1.00 43.34 98 LYS A C 1
ATOM 804 O O . LYS A 1 98 ? 18.129 -26.731 54.872 1.00 43.34 98 LYS A O 1
ATOM 809 N N . ARG A 1 99 ? 16.252 -27.821 55.478 1.00 44.09 99 ARG A N 1
ATOM 810 C CA . ARG A 1 99 ? 15.499 -26.706 56.076 1.00 44.09 99 ARG A CA 1
ATOM 811 C C . ARG A 1 99 ? 16.098 -26.355 57.444 1.00 44.09 99 ARG A C 1
ATOM 813 O O . ARG A 1 99 ? 16.227 -27.248 58.278 1.00 44.09 99 ARG A O 1
ATOM 820 N N . SER A 1 100 ? 16.320 -25.075 57.714 1.00 45.56 100 SER A N 1
ATOM 821 C CA . SER A 1 100 ? 16.368 -24.532 59.076 1.00 45.56 100 SER A CA 1
ATOM 822 C C . SER A 1 100 ? 15.522 -23.261 59.131 1.00 45.56 100 SER A C 1
ATOM 824 O O . SER A 1 100 ? 15.760 -22.274 58.443 1.00 45.56 100 SER A O 1
ATOM 826 N N . ARG A 1 101 ? 14.454 -23.358 59.918 1.00 48.19 101 ARG A N 1
ATOM 827 C CA . ARG A 1 101 ? 13.468 -22.325 60.228 1.00 48.19 101 ARG A CA 1
ATOM 828 C C . ARG A 1 101 ? 13.862 -21.776 61.601 1.00 48.19 101 ARG A C 1
ATOM 830 O O . ARG A 1 101 ? 14.027 -22.589 62.503 1.00 48.19 101 ARG A O 1
ATOM 837 N N . SER A 1 102 ? 13.963 -20.457 61.762 1.00 49.47 102 SER A N 1
ATOM 838 C CA . SER A 1 102 ? 14.060 -19.797 63.077 1.00 49.47 102 SER A CA 1
ATOM 839 C C . SER A 1 102 ? 13.289 -18.462 63.086 1.00 49.47 102 SER A C 1
ATOM 841 O O . SER A 1 102 ? 13.050 -17.910 62.012 1.00 49.47 102 SER A O 1
ATOM 843 N N . PRO A 1 103 ? 12.808 -17.994 64.259 1.00 50.88 103 PRO A N 1
ATOM 844 C CA . PRO A 1 103 ? 11.546 -17.253 64.402 1.00 50.88 103 PRO A CA 1
ATOM 845 C C . PRO A 1 103 ? 11.683 -15.725 64.603 1.00 50.88 103 PRO A C 1
ATOM 847 O O . PRO A 1 103 ? 12.771 -15.198 64.796 1.00 50.88 103 PRO A O 1
ATOM 850 N N . LYS A 1 104 ? 10.523 -15.042 64.575 1.00 48.78 104 LYS A N 1
ATOM 851 C CA . LYS A 1 104 ? 10.270 -13.585 64.684 1.00 48.78 104 LYS A CA 1
ATOM 852 C C . LYS A 1 104 ? 10.941 -12.845 65.860 1.00 48.78 104 LYS A C 1
ATOM 854 O O . LYS A 1 104 ? 10.920 -13.353 66.977 1.00 48.78 104 LYS A O 1
ATOM 859 N N . ARG A 1 105 ? 11.278 -11.562 65.623 1.00 42.22 105 ARG A N 1
ATOM 860 C CA . ARG A 1 105 ? 10.920 -10.309 66.365 1.00 42.22 105 ARG A CA 1
ATOM 861 C C . ARG A 1 105 ? 11.751 -9.162 65.742 1.00 42.22 105 ARG A C 1
ATOM 863 O O . ARG A 1 105 ? 12.921 -9.378 65.467 1.00 42.22 105 ARG A O 1
ATOM 870 N N . ARG A 1 106 ? 11.199 -8.006 65.367 1.00 44.56 106 ARG A N 1
ATOM 871 C CA . ARG A 1 106 ? 10.668 -6.921 66.206 1.00 44.56 106 ARG A CA 1
ATOM 872 C C . ARG A 1 106 ? 9.768 -6.020 65.360 1.00 44.56 106 ARG A C 1
ATOM 874 O O . ARG A 1 106 ? 10.083 -5.880 64.160 1.00 44.56 106 ARG A O 1
#

Foldseek 3Di:
DDPDVVVLVVCQVVQQVDDDPNHRGHDDDDPDPDLVVQADPCLVVVNDPCPPNDSGDNDDDDDPVVCCVVPVVVPPPPPPDDDDDPDDDDDDDDDDDDDDDDDDDD

pLDDT: mean 78.36, std 23.11, range [36.28, 97.69]

Radius of gyration: 28.38 Å; chains: 1; bounding box: 41×52×84 Å

Organism: NCBI:txid163714

Sequence (106 aa):
MFRKEEDADKAVKDLNNRWFGGRPVYAELSPVTDFREACCRQYELGECNRGGFCNFMHLKPISRELRRELYGRRRGGGGGGRRSRSRSPRRRREEGRKRSRSPKRR

Secondary structure (DSSP, 8-state):
--SSHHHHHHHHHHHTT-EETTEE----------HHHHB-HHHHTT----GGG-SSB---PPPHHHHHHHHGGGGSTT---------PPP----------------

InterPro domains:
  IPR000571 Zinc finger, CCCH-type [PF00642] (35-59)
  IPR000571 Zinc finger, CCCH-type [PS50103] (34-61)
  IPR009145 U2 auxiliary factor small subunit [PR01848] (16-40)
  IPR009145 U2 auxiliary factor small subunit [PR01848] (51-63)
  IPR009145 U2 auxiliary factor small subunit [PTHR12620] (1-103)
  IPR012677 Nucleotide-binding alpha-beta plait domain superfamily [G3DSA:3.30.70.330] (1-48)
  IPR035979 RNA-binding domain superfamily [SSF54928] (2-35)